Protein AF-A0A2G6D9B6-F1 (afdb_monomer_lite)

Structure (mmCIF, N/CA/C/O backbone):
data_AF-A0A2G6D9B6-F1
#
_entry.id   AF-A0A2G6D9B6-F1
#
loop_
_atom_site.group_PDB
_atom_site.id
_atom_site.type_symbol
_atom_site.label_atom_id
_atom_site.label_alt_id
_atom_site.label_comp_id
_atom_site.label_asym_id
_atom_site.label_entity_id
_atom_site.label_seq_id
_atom_site.pdbx_PDB_ins_code
_atom_site.Cartn_x
_atom_site.Cartn_y
_atom_site.Cartn_z
_atom_site.occupancy
_atom_site.B_iso_or_equiv
_atom_site.auth_seq_id
_atom_site.auth_comp_id
_atom_site.auth_asym_id
_atom_site.auth_atom_id
_atom_site.pdbx_PDB_model_num
ATOM 1 N N . MET A 1 1 ? -7.595 -3.261 16.148 1.00 89.06 1 MET A N 1
ATOM 2 C CA . MET A 1 1 ? -7.473 -1.784 16.114 1.00 89.06 1 MET A CA 1
ATOM 3 C C . MET A 1 1 ? -8.391 -1.196 15.056 1.00 89.06 1 MET A C 1
ATOM 5 O O . MET A 1 1 ? -9.132 -0.295 15.410 1.00 89.06 1 MET A O 1
ATOM 9 N N . GLU A 1 2 ? -8.413 -1.749 13.839 1.00 94.19 2 GLU A N 1
ATOM 10 C CA . GLU A 1 2 ? -9.310 -1.355 12.731 1.00 94.19 2 GLU A CA 1
ATOM 11 C C . GLU A 1 2 ? -10.764 -1.137 13.179 1.00 94.19 2 GLU A C 1
ATOM 13 O O . GLU A 1 2 ? -11.199 0.006 13.206 1.00 94.19 2 GLU A O 1
ATOM 18 N N . ASN A 1 3 ? -11.447 -2.159 13.712 1.00 95.31 3 ASN A N 1
ATOM 19 C CA . ASN A 1 3 ? -12.853 -2.038 14.144 1.00 95.31 3 ASN A CA 1
ATOM 20 C C . ASN A 1 3 ? -13.108 -0.921 15.175 1.00 95.31 3 ASN A C 1
ATOM 22 O O . ASN A 1 3 ? -14.215 -0.398 15.268 1.00 95.31 3 ASN A O 1
ATOM 26 N N . LYS A 1 4 ? -12.102 -0.566 15.993 1.00 96.56 4 LYS A N 1
ATOM 27 C CA . LYS A 1 4 ? -12.235 0.544 16.950 1.00 96.56 4 LYS A CA 1
ATOM 28 C C . LYS A 1 4 ? -12.232 1.886 16.219 1.00 96.56 4 LYS A C 1
ATOM 30 O O . LYS A 1 4 ? -13.031 2.747 16.560 1.00 96.56 4 LYS A O 1
ATOM 35 N N . LEU A 1 5 ? -11.354 2.045 15.228 1.00 96.12 5 LEU A N 1
ATOM 36 C CA . LEU A 1 5 ? -11.274 3.246 14.397 1.00 96.12 5 LEU A CA 1
ATOM 37 C C . LEU A 1 5 ? -12.503 3.383 13.498 1.00 96.12 5 LEU A C 1
ATOM 39 O O . LEU A 1 5 ? -13.085 4.460 13.470 1.00 96.12 5 LEU A O 1
ATOM 43 N N . GLU A 1 6 ? -12.931 2.299 12.844 1.00 97.19 6 GLU A N 1
ATOM 44 C CA . GLU A 1 6 ? -14.157 2.260 12.029 1.00 97.19 6 GLU A CA 1
ATOM 45 C C . GLU A 1 6 ? -15.353 2.747 12.850 1.00 97.19 6 GLU A C 1
ATOM 47 O O . GLU A 1 6 ? -16.020 3.708 12.473 1.00 97.19 6 GLU A O 1
ATOM 52 N N . LYS A 1 7 ? -15.545 2.170 14.046 1.00 96.81 7 LYS A N 1
ATOM 53 C CA . LYS A 1 7 ? -16.609 2.585 14.960 1.00 96.81 7 LYS A CA 1
ATOM 54 C C . LYS A 1 7 ? -16.484 4.051 15.382 1.00 96.81 7 LYS A C 1
ATOM 56 O O . LYS A 1 7 ? -17.473 4.766 15.375 1.00 96.81 7 LYS A O 1
ATOM 61 N N . SER A 1 8 ? -15.287 4.525 15.737 1.00 96.50 8 SER A N 1
ATOM 62 C CA . SER A 1 8 ? -15.099 5.932 16.123 1.00 96.50 8 SER A CA 1
ATOM 63 C C . SER A 1 8 ? -15.371 6.912 14.977 1.00 96.50 8 SER A C 1
ATOM 65 O O . SER A 1 8 ? -15.849 8.016 15.232 1.00 96.50 8 SER A O 1
ATOM 67 N N . ILE A 1 9 ? -15.073 6.534 13.730 1.00 96.50 9 ILE A N 1
ATOM 68 C CA . ILE A 1 9 ? -15.400 7.337 12.545 1.00 96.50 9 ILE A CA 1
ATOM 69 C C . ILE A 1 9 ? -16.916 7.360 12.337 1.00 96.50 9 ILE A C 1
ATOM 71 O O . ILE A 1 9 ? -17.474 8.445 12.169 1.00 96.50 9 ILE A O 1
ATOM 75 N N . ALA A 1 10 ? -17.580 6.206 12.428 1.00 97.31 10 ALA A N 1
ATOM 76 C CA . ALA A 1 10 ? -19.033 6.105 12.318 1.00 97.31 10 ALA A CA 1
ATOM 77 C C . ALA A 1 10 ? -19.745 6.924 13.407 1.00 97.31 10 ALA A C 1
ATOM 79 O O . ALA A 1 10 ? -20.582 7.765 13.090 1.00 97.31 10 ALA A O 1
ATOM 80 N N . ASP A 1 11 ? -19.345 6.774 14.671 1.00 97.81 11 ASP A N 1
ATOM 81 C CA . ASP A 1 11 ? -19.948 7.484 15.807 1.00 97.81 11 ASP A CA 1
ATOM 82 C C . ASP A 1 11 ? -19.770 9.013 15.697 1.00 97.81 11 ASP A C 1
ATOM 84 O O . ASP A 1 11 ? -20.643 9.775 16.112 1.00 97.81 11 ASP A O 1
ATOM 88 N N . LYS A 1 12 ? -18.638 9.484 15.148 1.00 97.81 12 LYS A N 1
ATOM 89 C CA . LYS A 1 12 ? -18.317 10.919 15.062 1.00 97.81 12 LYS A CA 1
ATOM 90 C C . LYS A 1 12 ? -18.852 11.596 13.801 1.00 97.81 12 LYS A C 1
ATOM 92 O O . LYS A 1 12 ? -19.234 12.763 13.862 1.00 97.81 12 LYS A O 1
ATOM 97 N N . TYR A 1 13 ? -18.809 10.906 12.666 1.00 96.88 13 TYR A N 1
ATOM 98 C CA . TYR A 1 13 ? -19.077 11.495 11.353 1.00 96.88 13 TYR A CA 1
ATOM 99 C C . TYR A 1 13 ? -20.302 10.895 10.653 1.00 96.88 13 TYR A C 1
ATOM 101 O O . TYR A 1 13 ? -20.752 11.463 9.665 1.00 96.88 13 TYR A O 1
ATOM 109 N N . GLY A 1 14 ? -20.863 9.791 11.154 1.00 95.75 14 GLY A N 1
ATOM 110 C CA . GLY A 1 14 ? -22.044 9.143 10.577 1.00 95.75 14 GLY A CA 1
ATOM 111 C C . GLY A 1 14 ? -21.763 8.323 9.314 1.00 95.75 14 GLY A C 1
ATOM 112 O O . GLY A 1 14 ? -22.694 8.046 8.563 1.00 95.75 14 GLY A O 1
ATOM 113 N N . PHE A 1 15 ? -20.502 7.952 9.064 1.00 93.06 15 PHE A N 1
ATOM 114 C CA . PHE A 1 15 ? -20.100 7.169 7.893 1.00 93.06 15 PHE A CA 1
ATOM 115 C C . PHE A 1 15 ? -19.451 5.847 8.299 1.00 93.06 15 PHE A C 1
ATOM 117 O O . P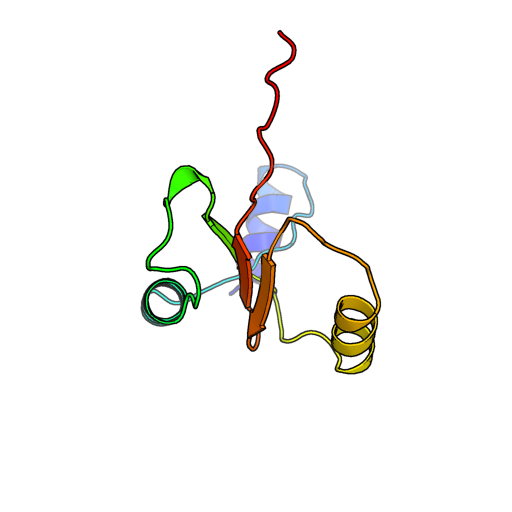HE A 1 15 ? -18.488 5.835 9.068 1.00 93.06 15 PHE A O 1
ATOM 124 N N . ASP A 1 16 ? -19.917 4.755 7.699 1.00 94.50 16 ASP A N 1
ATOM 125 C CA . ASP A 1 16 ? -19.245 3.461 7.772 1.00 94.50 16 ASP A CA 1
ATOM 126 C C . ASP A 1 16 ? -18.088 3.436 6.770 1.00 94.50 16 ASP A C 1
ATOM 128 O O . ASP A 1 16 ? -18.278 3.276 5.563 1.00 94.50 16 ASP A O 1
ATOM 132 N N . VAL A 1 17 ? -16.870 3.635 7.277 1.00 92.75 17 VAL A N 1
ATOM 133 C CA . VAL A 1 17 ? -15.650 3.688 6.463 1.00 92.75 17 VAL A CA 1
ATOM 134 C C . VAL A 1 17 ? -14.757 2.500 6.814 1.00 92.75 17 VAL A C 1
ATOM 136 O O . VAL A 1 17 ? -14.342 2.400 7.968 1.00 92.75 17 VAL A O 1
ATOM 139 N N . PRO A 1 18 ? -14.412 1.621 5.854 1.00 93.69 18 PRO A N 1
ATOM 140 C CA . PRO A 1 18 ? -13.427 0.565 6.074 1.00 93.69 18 PRO A CA 1
ATOM 141 C C . PRO A 1 18 ? -12.059 1.146 6.450 1.00 93.69 18 PRO A C 1
ATOM 143 O O . PRO A 1 18 ? -11.583 2.081 5.801 1.00 93.69 18 PRO A O 1
ATOM 146 N N . VAL A 1 19 ? -11.391 0.573 7.455 1.00 95.06 19 VAL A N 1
ATOM 147 C CA . VAL A 1 19 ? -10.059 1.023 7.897 1.00 95.06 19 VAL A CA 1
ATOM 148 C C . VAL A 1 19 ? -9.018 -0.075 7.704 1.00 95.06 19 VAL A C 1
ATOM 150 O O . VAL A 1 19 ? -9.239 -1.238 8.032 1.00 95.06 19 VAL A O 1
ATOM 153 N N . ILE A 1 20 ? -7.839 0.320 7.221 1.00 95.19 20 ILE A N 1
ATOM 154 C CA . ILE A 1 20 ? -6.642 -0.522 7.154 1.00 95.19 20 ILE A CA 1
ATOM 155 C C . ILE A 1 20 ? -5.589 0.076 8.089 1.00 95.19 20 ILE A C 1
ATOM 157 O O . ILE A 1 20 ? -5.269 1.259 7.981 1.00 95.19 20 ILE A O 1
ATOM 161 N N . VAL A 1 21 ? -5.024 -0.731 8.993 1.00 94.25 21 VAL A N 1
ATOM 162 C CA . VAL A 1 21 ? -3.932 -0.296 9.885 1.00 94.25 21 VAL A CA 1
ATOM 163 C C . VAL A 1 21 ? -2.603 -0.895 9.431 1.00 94.25 21 VAL A C 1
ATOM 165 O O . VAL A 1 21 ? -2.499 -2.103 9.226 1.00 94.25 21 VAL A O 1
ATOM 168 N N . ARG A 1 22 ? -1.564 -0.065 9.302 1.00 94.62 22 ARG A N 1
ATOM 169 C CA . ARG A 1 22 ? -0.189 -0.494 9.002 1.00 94.62 22 ARG A CA 1
ATOM 170 C C . ARG A 1 22 ? 0.776 0.018 10.058 1.00 94.62 22 ARG A C 1
ATOM 172 O O . ARG A 1 22 ? 0.597 1.107 10.600 1.00 94.62 22 ARG A O 1
ATOM 179 N N . THR A 1 23 ? 1.794 -0.778 10.351 1.00 96.06 23 THR A N 1
ATOM 180 C CA . THR A 1 23 ? 2.931 -0.342 11.165 1.00 96.06 23 THR A CA 1
ATOM 181 C C . THR A 1 23 ? 3.870 0.533 10.335 1.00 96.06 23 THR A C 1
ATOM 183 O O . THR A 1 23 ? 3.887 0.449 9.108 1.00 96.06 23 THR A O 1
ATOM 186 N N . ALA A 1 24 ? 4.695 1.345 11.001 1.00 97.31 24 ALA A N 1
ATOM 187 C CA . ALA A 1 24 ? 5.719 2.144 10.324 1.00 97.31 24 ALA A CA 1
ATOM 188 C C . ALA A 1 24 ? 6.674 1.267 9.494 1.00 97.31 24 ALA A C 1
ATOM 190 O O . ALA A 1 24 ? 6.964 1.594 8.350 1.00 97.31 24 ALA A O 1
ATOM 191 N N . LYS A 1 25 ? 7.069 0.109 10.039 1.00 97.44 25 LYS A N 1
ATOM 192 C CA . LYS A 1 25 ? 7.922 -0.865 9.353 1.00 97.44 25 LYS A CA 1
ATOM 193 C C . LYS A 1 25 ? 7.278 -1.398 8.070 1.00 97.44 25 LYS A C 1
ATOM 195 O O . LYS A 1 25 ? 7.931 -1.451 7.041 1.00 97.44 25 LYS A O 1
ATOM 200 N N . GLU A 1 26 ? 5.991 -1.739 8.106 1.00 95.88 26 GLU A N 1
ATOM 201 C CA . GLU A 1 26 ? 5.272 -2.221 6.915 1.00 95.88 26 GLU A CA 1
ATOM 202 C C . GLU A 1 26 ? 5.148 -1.158 5.816 1.00 95.88 26 GLU A C 1
ATOM 204 O O . GLU A 1 26 ? 5.056 -1.512 4.639 1.00 95.88 26 GLU A O 1
ATOM 209 N N . LEU A 1 27 ? 5.093 0.126 6.189 1.00 95.44 27 LEU A N 1
ATOM 210 C CA . LEU A 1 27 ? 5.108 1.235 5.235 1.00 95.44 27 LEU A CA 1
ATOM 211 C C . LEU A 1 27 ? 6.510 1.440 4.655 1.00 95.44 27 LEU A C 1
ATOM 213 O O . LEU A 1 27 ? 6.644 1.553 3.440 1.00 95.44 27 LEU A O 1
ATOM 217 N N . GLU A 1 28 ? 7.546 1.423 5.490 1.00 96.62 28 GLU A N 1
ATOM 218 C CA . GLU A 1 28 ? 8.941 1.516 5.048 1.00 96.62 28 GLU A CA 1
ATOM 219 C C . GLU A 1 28 ? 9.299 0.383 4.076 1.00 96.62 28 GLU A C 1
ATOM 221 O O . GLU A 1 28 ? 9.771 0.639 2.970 1.00 96.62 28 GLU A O 1
ATOM 226 N N . GLU A 1 29 ? 8.968 -0.860 4.431 1.00 95.44 29 GLU A N 1
ATOM 227 C CA . GLU A 1 29 ? 9.161 -2.031 3.570 1.00 95.44 29 GLU A CA 1
ATOM 228 C C . GLU A 1 29 ? 8.410 -1.892 2.242 1.00 95.44 29 GLU A C 1
ATOM 230 O O . GLU A 1 29 ? 8.947 -2.256 1.200 1.00 95.44 29 GLU A O 1
ATOM 235 N N . SER A 1 30 ? 7.196 -1.327 2.244 1.00 94.62 30 SER A N 1
ATOM 236 C CA . SER A 1 30 ? 6.449 -1.122 0.997 1.00 94.62 30 SER A CA 1
ATOM 237 C C . SER A 1 30 ? 7.133 -0.127 0.058 1.00 94.62 30 SER A C 1
ATOM 239 O O . SER A 1 30 ? 7.094 -0.310 -1.152 1.00 94.62 30 SER A O 1
ATOM 241 N N . VAL A 1 31 ? 7.812 0.893 0.587 1.00 93.62 31 VAL A N 1
ATOM 242 C CA . VAL A 1 31 ? 8.575 1.837 -0.239 1.00 93.62 31 VAL A CA 1
ATOM 243 C C . VAL A 1 31 ? 9.847 1.175 -0.768 1.00 93.62 31 VAL A C 1
ATOM 245 O O . VAL A 1 31 ? 10.132 1.271 -1.961 1.00 93.62 31 VAL A O 1
ATOM 248 N N . LEU A 1 32 ? 10.583 0.467 0.096 1.00 94.81 32 LEU A N 1
ATOM 249 C CA . LEU A 1 32 ? 11.849 -0.187 -0.258 1.00 94.81 32 LEU A CA 1
ATOM 250 C C . LEU A 1 32 ? 11.676 -1.330 -1.268 1.00 94.81 32 LEU A C 1
ATOM 252 O O . LEU A 1 32 ? 12.551 -1.543 -2.102 1.00 94.81 32 LEU A O 1
ATOM 256 N N . ASN A 1 33 ? 10.551 -2.045 -1.210 1.00 95.00 33 ASN A N 1
ATOM 257 C CA . ASN A 1 33 ? 10.272 -3.190 -2.079 1.00 95.00 33 ASN A CA 1
ATOM 258 C C . ASN A 1 33 ? 9.537 -2.815 -3.374 1.00 95.00 33 ASN A C 1
ATOM 260 O O . ASN A 1 33 ? 9.153 -3.706 -4.131 1.00 95.00 33 ASN A O 1
ATOM 264 N N . ASN A 1 34 ? 9.323 -1.525 -3.651 1.00 96.12 34 ASN A N 1
ATOM 265 C CA . ASN A 1 34 ? 8.691 -1.108 -4.896 1.00 96.12 34 ASN A CA 1
ATOM 266 C C . ASN A 1 34 ? 9.606 -1.457 -6.093 1.00 96.12 34 ASN A C 1
ATOM 268 O O . ASN A 1 34 ? 10.703 -0.896 -6.206 1.00 96.12 34 ASN A O 1
ATOM 272 N N . PRO A 1 35 ? 9.179 -2.336 -7.021 1.00 96.19 35 PRO A N 1
ATOM 273 C CA . PRO A 1 35 ? 10.004 -2.755 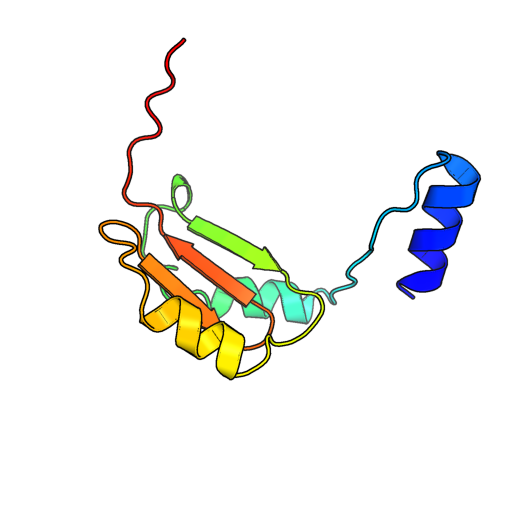-8.158 1.00 96.19 35 PRO A CA 1
ATOM 274 C C . PRO A 1 35 ? 10.196 -1.659 -9.211 1.00 96.19 35 PRO A C 1
ATOM 276 O O . PRO A 1 35 ? 10.987 -1.836 -10.132 1.00 96.19 35 PRO A O 1
ATOM 279 N N . PHE A 1 36 ? 9.469 -0.549 -9.095 1.00 96.00 36 PHE A N 1
ATOM 280 C CA . PHE A 1 36 ? 9.571 0.619 -9.964 1.00 96.00 36 PHE A CA 1
ATOM 281 C C . PHE A 1 36 ? 10.265 1.794 -9.257 1.00 96.00 36 PHE A C 1
ATOM 283 O O . PHE A 1 36 ? 10.133 2.937 -9.680 1.00 96.00 36 PHE A O 1
ATOM 290 N N . SER A 1 37 ? 10.978 1.536 -8.156 1.00 94.44 37 SER A N 1
ATOM 291 C CA . SER A 1 37 ? 11.636 2.561 -7.327 1.00 94.44 37 SER A CA 1
ATOM 292 C C . SER A 1 37 ? 12.695 3.397 -8.056 1.00 94.44 37 SER A C 1
ATOM 294 O O . SER A 1 37 ? 13.056 4.467 -7.572 1.00 94.44 37 SER A O 1
ATOM 296 N N . ASP A 1 38 ? 13.172 2.946 -9.217 1.00 94.50 38 ASP A N 1
ATOM 297 C CA . ASP A 1 38 ? 14.106 3.661 -10.090 1.00 94.50 38 ASP A CA 1
ATOM 298 C C . ASP A 1 38 ? 13.419 4.578 -11.126 1.00 94.50 38 ASP A C 1
ATOM 300 O O . ASP A 1 38 ? 14.097 5.243 -11.912 1.00 94.50 38 ASP A O 1
ATOM 304 N N . ARG A 1 39 ? 12.080 4.616 -11.151 1.00 93.69 39 ARG A N 1
ATOM 305 C CA . ARG A 1 39 ? 11.272 5.427 -12.077 1.00 93.69 39 ARG A CA 1
ATOM 306 C C . ARG A 1 39 ? 10.884 6.779 -11.476 1.00 93.69 39 ARG A C 1
ATOM 308 O O . ARG A 1 39 ? 11.085 7.040 -10.294 1.00 93.69 39 ARG A O 1
ATOM 315 N N . ASP A 1 40 ? 10.307 7.647 -12.310 1.00 93.88 40 ASP A N 1
ATOM 316 C CA . ASP A 1 40 ? 9.784 8.941 -11.864 1.00 93.88 40 ASP A CA 1
ATOM 317 C C . ASP A 1 40 ? 8.673 8.745 -10.822 1.00 93.88 40 ASP A C 1
ATOM 319 O O . ASP A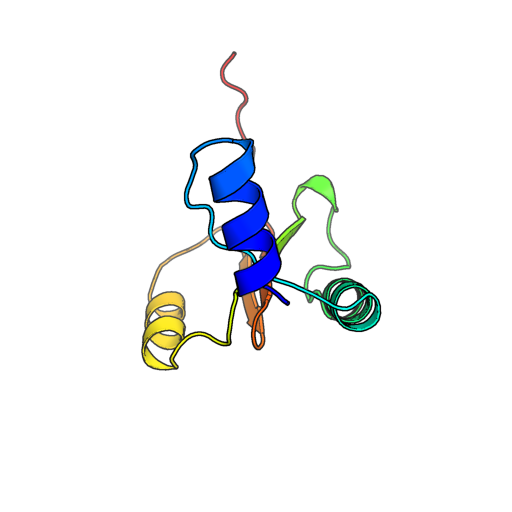 1 40 ? 7.639 8.132 -11.096 1.00 93.88 40 ASP A O 1
ATOM 323 N N . ILE A 1 41 ? 8.890 9.299 -9.628 1.00 92.81 41 ILE A N 1
ATOM 324 C CA . ILE A 1 41 ? 7.986 9.201 -8.482 1.00 92.81 41 ILE A CA 1
ATOM 325 C C . ILE A 1 41 ? 6.585 9.748 -8.771 1.00 92.81 41 ILE A C 1
ATOM 327 O O . ILE A 1 41 ? 5.624 9.274 -8.168 1.00 92.81 41 ILE A O 1
ATOM 331 N N . LEU A 1 42 ? 6.442 10.697 -9.705 1.00 93.44 42 LEU A N 1
ATOM 332 C CA . LEU A 1 42 ? 5.141 11.258 -10.093 1.00 93.44 42 LEU A CA 1
ATOM 333 C C . LEU A 1 42 ? 4.219 10.229 -10.757 1.00 93.44 42 LEU A C 1
ATOM 335 O O . LEU A 1 42 ? 3.008 10.429 -10.804 1.00 93.44 42 LEU A O 1
ATOM 339 N N . HIS A 1 43 ? 4.793 9.131 -11.239 1.00 94.12 43 HIS A N 1
ATOM 340 C CA . HIS A 1 43 ? 4.095 8.047 -11.919 1.00 94.12 43 HIS A CA 1
ATOM 341 C C . HIS A 1 43 ? 3.964 6.788 -11.048 1.00 94.12 43 HIS A C 1
ATOM 343 O O . HIS A 1 43 ? 3.405 5.784 -11.497 1.00 94.12 43 HIS A O 1
ATOM 349 N N . LEU A 1 44 ? 4.491 6.813 -9.818 1.00 95.31 44 LEU A N 1
ATOM 350 C CA . LEU A 1 44 ? 4.446 5.687 -8.891 1.00 95.31 44 LEU A CA 1
ATOM 351 C C . LEU A 1 44 ? 3.203 5.752 -8.010 1.00 95.31 44 LEU A C 1
ATOM 353 O O . LEU A 1 44 ? 3.002 6.699 -7.251 1.00 95.31 44 LEU A O 1
ATOM 357 N N . HIS A 1 45 ? 2.413 4.684 -8.036 1.00 95.12 45 HIS A N 1
ATOM 358 C CA . HIS A 1 45 ? 1.282 4.503 -7.136 1.00 95.12 45 HIS A CA 1
ATOM 359 C C . HIS A 1 45 ? 1.442 3.220 -6.322 1.00 95.12 45 HIS A C 1
ATOM 361 O O . HIS A 1 45 ? 1.861 2.176 -6.826 1.00 95.12 45 HIS A O 1
ATOM 367 N N . LEU A 1 46 ? 1.065 3.303 -5.048 1.00 95.94 46 LEU A N 1
ATOM 368 C CA . LEU A 1 46 ? 1.015 2.177 -4.126 1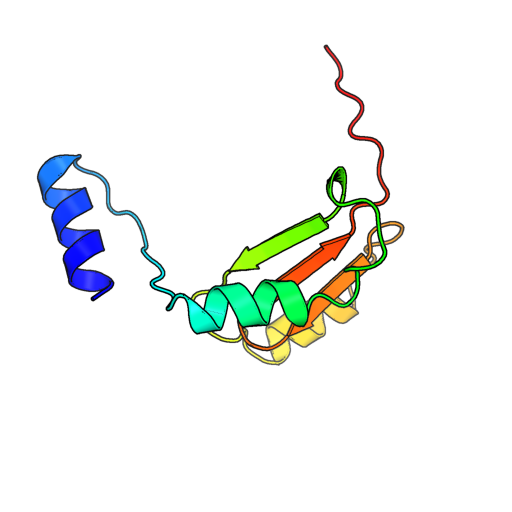.00 95.94 46 LEU A CA 1
ATOM 369 C C . LEU A 1 46 ? -0.407 2.036 -3.590 1.00 95.94 46 LEU A C 1
ATOM 371 O O . LEU A 1 46 ? -0.913 2.925 -2.907 1.00 95.94 46 LEU A O 1
ATOM 375 N N . THR A 1 47 ? -1.034 0.895 -3.858 1.00 95.06 47 THR A N 1
ATOM 376 C CA . THR A 1 47 ? -2.311 0.532 -3.239 1.00 95.06 47 THR A CA 1
ATOM 377 C C . THR A 1 47 ? -2.062 -0.394 -2.056 1.00 95.06 47 THR A C 1
ATOM 379 O O . THR A 1 47 ? -1.444 -1.450 -2.198 1.00 95.06 47 THR A O 1
ATOM 382 N N . LEU A 1 48 ? -2.575 -0.012 -0.884 1.00 95.69 48 LEU A N 1
ATOM 383 C CA . LEU A 1 48 ? -2.541 -0.824 0.329 1.00 95.69 48 LEU A CA 1
ATOM 384 C C . LEU A 1 48 ? -3.829 -1.643 0.432 1.00 95.69 48 LEU A C 1
ATOM 386 O O . LEU A 1 48 ? -4.909 -1.096 0.643 1.00 95.69 48 LEU A O 1
ATOM 390 N N . LEU A 1 49 ? -3.720 -2.961 0.323 1.00 94.75 49 LEU A N 1
ATOM 391 C CA . LEU A 1 49 ? -4.852 -3.874 0.460 1.00 94.75 49 LEU A CA 1
ATOM 392 C C . LEU A 1 49 ? -4.987 -4.341 1.898 1.00 94.75 49 LEU A C 1
ATOM 394 O O . LEU A 1 49 ? -3.975 -4.516 2.569 1.00 94.75 49 LEU A O 1
ATOM 398 N N . LYS A 1 50 ? -6.209 -4.619 2.366 1.00 93.56 50 LYS A N 1
ATOM 399 C CA . LYS A 1 50 ? -6.446 -5.151 3.721 1.00 93.56 50 LYS A CA 1
ATOM 400 C C . LYS A 1 50 ? -5.674 -6.454 3.961 1.00 93.56 50 LYS A C 1
ATOM 402 O O . LYS A 1 50 ? -4.983 -6.573 4.972 1.00 93.56 50 LYS A O 1
ATOM 407 N N . SER A 1 51 ? -5.745 -7.371 3.000 1.00 93.75 51 SER A N 1
ATOM 408 C CA . SER A 1 51 ? -5.085 -8.678 2.983 1.00 93.75 51 SER A CA 1
ATOM 409 C C . SER A 1 51 ? -4.574 -9.005 1.579 1.00 93.75 51 SER A C 1
ATOM 411 O O . SER A 1 51 ? -4.950 -8.339 0.612 1.00 93.75 51 SER A O 1
ATOM 413 N N . LYS A 1 52 ? -3.746 -10.050 1.463 1.00 94.88 52 LYS A N 1
ATOM 414 C CA . LYS A 1 52 ? -3.359 -10.606 0.162 1.00 94.88 52 LYS A CA 1
ATOM 415 C C . LYS A 1 52 ? -4.622 -10.983 -0.639 1.00 94.88 52 LYS A C 1
ATOM 417 O O . LYS A 1 52 ? -5.507 -11.620 -0.055 1.00 94.88 52 LYS A O 1
ATOM 422 N N . PRO A 1 53 ? -4.728 -10.612 -1.930 1.00 94.31 53 PRO A N 1
ATOM 423 C CA . PRO A 1 53 ? -5.787 -11.107 -2.802 1.00 94.31 53 PRO A CA 1
ATOM 424 C C . PRO A 1 53 ? -5.762 -12.633 -2.919 1.00 94.31 53 PRO A C 1
ATOM 426 O O . PRO A 1 53 ? -4.710 -13.261 -2.784 1.00 94.31 53 PRO A O 1
ATOM 429 N N . ALA A 1 54 ? -6.915 -13.225 -3.214 1.00 95.69 54 ALA A N 1
ATOM 430 C CA . ALA A 1 54 ? -6.975 -14.634 -3.573 1.00 95.69 54 ALA A CA 1
ATOM 431 C C . ALA A 1 54 ? -6.241 -14.885 -4.907 1.00 95.69 54 ALA A C 1
ATOM 433 O O . ALA A 1 54 ? -6.144 -13.997 -5.760 1.00 95.69 54 ALA A O 1
ATOM 434 N N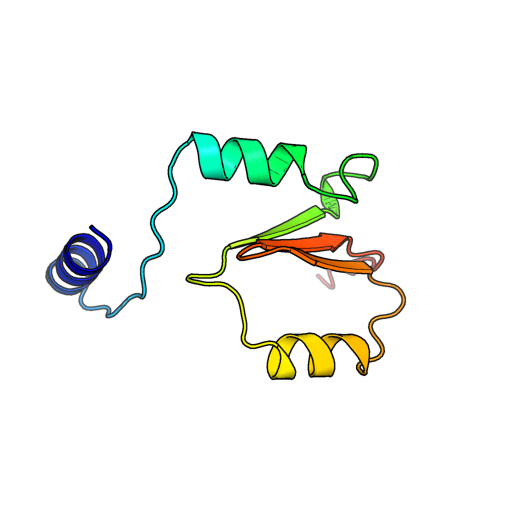 . ASP A 1 55 ? -5.674 -16.084 -5.064 1.00 93.31 55 ASP A N 1
ATOM 435 C CA . ASP A 1 55 ? -4.797 -16.396 -6.199 1.00 93.31 55 ASP A CA 1
ATOM 436 C C . ASP A 1 55 ? -5.546 -16.360 -7.548 1.00 93.31 55 ASP A C 1
ATOM 438 O O . ASP A 1 55 ? -4.946 -16.043 -8.574 1.00 93.31 55 ASP A O 1
ATOM 442 N N . ASP A 1 56 ? -6.858 -16.611 -7.550 1.00 93.38 56 ASP A N 1
ATOM 443 C CA . ASP A 1 56 ? -7.742 -16.440 -8.710 1.00 93.38 56 ASP A CA 1
ATOM 444 C C . ASP A 1 56 ? -7.856 -14.968 -9.133 1.00 93.38 56 ASP A C 1
ATOM 446 O O . ASP A 1 56 ? -7.729 -14.652 -10.316 1.00 93.38 56 ASP A O 1
ATOM 450 N N . GLY A 1 57 ? -7.990 -14.053 -8.171 1.00 89.56 57 GLY A N 1
ATOM 451 C CA . GLY A 1 57 ? -7.953 -12.612 -8.400 1.00 89.56 57 GLY A CA 1
ATOM 452 C C . GLY A 1 57 ? -6.628 -12.168 -9.018 1.00 89.56 57 GLY A C 1
ATOM 453 O O . GLY A 1 57 ? -6.627 -11.430 -9.999 1.00 89.56 57 GLY A O 1
ATOM 454 N N . ILE A 1 58 ? -5.501 -12.680 -8.512 1.00 91.56 58 ILE A N 1
ATOM 455 C CA . ILE A 1 58 ? -4.165 -12.410 -9.077 1.00 91.56 58 ILE A CA 1
ATOM 456 C C . ILE A 1 58 ? -4.038 -12.991 -10.494 1.00 91.56 58 ILE A C 1
ATOM 458 O O . ILE A 1 58 ? -3.418 -12.389 -11.369 1.00 91.56 58 ILE A O 1
ATOM 462 N N . ALA A 1 59 ? -4.612 -14.165 -10.757 1.00 90.50 59 ALA A N 1
ATOM 463 C CA . ALA A 1 59 ? -4.592 -14.758 -12.091 1.00 90.50 59 ALA A CA 1
ATOM 464 C C . ALA A 1 59 ? -5.388 -13.918 -13.103 1.00 90.50 59 ALA A C 1
ATOM 466 O O . ALA A 1 59 ? -4.925 -13.726 -14.228 1.00 90.50 59 ALA A O 1
ATOM 467 N N . LEU A 1 60 ? -6.535 -13.360 -12.700 1.00 88.62 60 LEU A N 1
ATOM 468 C CA . LEU A 1 60 ? -7.317 -12.449 -13.540 1.00 88.62 60 LEU A CA 1
ATOM 469 C C . LEU A 1 60 ? -6.522 -11.198 -13.914 1.00 88.62 60 LEU A C 1
ATOM 471 O O . LEU A 1 60 ? -6.572 -10.778 -15.070 1.00 88.62 60 LEU A O 1
ATOM 475 N N . THR A 1 61 ? -5.730 -10.643 -12.989 1.00 86.12 61 THR A N 1
ATOM 476 C CA . THR A 1 61 ? -4.904 -9.474 -13.313 1.00 86.12 61 THR A CA 1
ATOM 477 C C . THR A 1 61 ? -3.822 -9.799 -14.343 1.00 86.12 61 THR A C 1
ATOM 479 O O . THR A 1 61 ? -3.452 -8.923 -15.106 1.00 86.12 61 THR A O 1
ATOM 482 N N . LYS A 1 62 ? -3.325 -11.038 -14.441 1.00 81.88 62 LYS A N 1
ATOM 483 C CA . LYS A 1 62 ? -2.320 -11.410 -15.461 1.00 81.88 62 LYS A CA 1
ATOM 484 C C . LYS A 1 62 ? -2.884 -11.508 -16.882 1.00 81.88 62 LYS A C 1
ATOM 486 O O . LYS A 1 62 ? -2.119 -11.406 -17.832 1.00 81.88 62 LYS A O 1
ATOM 491 N N . ASN A 1 63 ? -4.190 -11.733 -17.016 1.00 82.94 63 ASN A N 1
ATOM 492 C CA . ASN A 1 63 ? -4.849 -11.959 -18.307 1.00 82.94 63 ASN A CA 1
ATOM 493 C C . ASN A 1 63 ? -5.456 -10.693 -18.920 1.00 82.94 63 ASN A C 1
ATOM 495 O O . ASN A 1 63 ? -5.938 -10.732 -20.049 1.00 82.94 63 ASN A O 1
ATOM 499 N N . TYR A 1 64 ? -5.482 -9.593 -18.175 1.00 83.38 64 TYR A N 1
ATOM 500 C CA . TYR A 1 64 ? -5.932 -8.305 -18.685 1.00 83.38 64 TYR A CA 1
ATOM 501 C C . TYR A 1 64 ? -4.767 -7.602 -19.404 1.00 83.38 64 TYR A C 1
ATOM 503 O O . TYR A 1 64 ? -3.609 -7.791 -19.034 1.00 83.38 64 TYR A O 1
ATOM 511 N N . ASP A 1 65 ? -5.061 -6.837 -20.455 1.00 85.19 65 ASP A N 1
ATOM 512 C CA . ASP A 1 65 ? -4.059 -6.036 -21.163 1.00 85.19 65 ASP A CA 1
ATOM 513 C C . ASP A 1 65 ? -3.966 -4.650 -20.524 1.00 85.19 65 ASP A C 1
ATOM 515 O O . ASP A 1 65 ? -4.893 -3.846 -20.612 1.00 85.19 65 ASP A O 1
ATOM 519 N N . HIS A 1 66 ? -2.857 -4.403 -19.832 1.00 81.44 66 HIS A N 1
ATOM 520 C CA . HIS A 1 66 ? -2.613 -3.162 -19.090 1.00 81.44 66 HIS A CA 1
ATOM 521 C C . HIS A 1 66 ? -1.587 -2.274 -19.775 1.00 81.44 66 HIS A C 1
ATOM 523 O O . HIS A 1 66 ? -1.228 -1.244 -19.217 1.00 81.44 66 HIS A O 1
ATOM 529 N N . ALA A 1 67 ? -1.088 -2.658 -20.954 1.00 84.00 67 ALA A N 1
ATOM 530 C CA . ALA A 1 67 ? -0.110 -1.843 -21.651 1.00 84.00 67 ALA A CA 1
ATOM 531 C C . ALA A 1 67 ? -0.718 -0.462 -21.995 1.00 84.00 67 ALA A C 1
ATOM 533 O O . ALA A 1 67 ? -1.863 -0.384 -22.444 1.00 84.00 67 ALA A O 1
ATOM 534 N N . PRO A 1 68 ? 0.029 0.642 -21.813 1.00 89.06 68 PRO A N 1
ATOM 535 C CA . PRO A 1 68 ? 1.458 0.699 -21.507 1.00 89.06 68 PRO A CA 1
ATOM 536 C C . PRO A 1 68 ? 1.806 0.623 -20.013 1.00 89.06 68 PRO A C 1
ATOM 538 O O . PRO A 1 68 ? 2.986 0.530 -19.699 1.00 89.06 68 PRO A O 1
ATOM 541 N N . ASP A 1 69 ? 0.835 0.679 -19.106 1.00 91.19 69 ASP A N 1
ATOM 542 C CA . ASP A 1 69 ? 1.082 0.732 -17.666 1.00 91.19 69 ASP A CA 1
ATOM 543 C C . ASP A 1 69 ? 1.654 -0.584 -17.131 1.00 91.19 69 ASP A C 1
ATOM 545 O O . ASP A 1 69 ? 1.351 -1.684 -17.601 1.00 91.19 69 ASP A O 1
ATOM 549 N N . LEU A 1 70 ? 2.495 -0.469 -16.105 1.00 92.38 70 LEU A N 1
ATOM 550 C CA . LEU A 1 70 ? 3.076 -1.618 -15.423 1.00 92.38 70 LEU A CA 1
ATOM 551 C C . LEU A 1 70 ? 2.489 -1.707 -14.024 1.00 92.38 70 LEU A C 1
ATOM 553 O O . LEU A 1 70 ? 2.400 -0.710 -13.314 1.00 92.38 70 LEU A O 1
ATOM 557 N N . PHE A 1 71 ? 2.149 -2.910 -13.583 1.00 93.62 71 PHE A N 1
ATOM 558 C CA . PHE A 1 71 ? 1.834 -3.140 -12.182 1.00 93.62 71 PHE A CA 1
ATOM 559 C C . PHE A 1 71 ? 2.324 -4.511 -11.728 1.00 93.62 71 PHE A C 1
ATOM 561 O O . PHE A 1 71 ? 2.519 -5.426 -12.530 1.00 93.62 71 PHE A O 1
ATOM 568 N N . THR A 1 72 ? 2.515 -4.655 -10.422 1.00 93.56 72 THR A N 1
ATOM 569 C CA . THR A 1 72 ? 2.722 -5.953 -9.785 1.00 93.56 72 THR A CA 1
ATOM 570 C C . THR A 1 72 ? 1.920 -6.045 -8.496 1.00 93.56 72 THR A C 1
ATOM 572 O O . THR A 1 72 ? 1.656 -5.039 -7.833 1.00 93.56 72 THR A O 1
ATOM 575 N N . VAL A 1 73 ? 1.560 -7.270 -8.130 1.00 94.00 73 VAL A N 1
ATOM 576 C CA . VAL A 1 73 ? 0.930 -7.591 -6.851 1.00 94.00 73 VAL A CA 1
ATOM 577 C C . VAL A 1 73 ? 1.957 -8.330 -6.006 1.00 94.00 73 VAL A C 1
ATOM 579 O O . VAL A 1 73 ? 2.385 -9.423 -6.376 1.00 94.00 73 VAL A O 1
ATOM 582 N N . ASP A 1 74 ? 2.319 -7.755 -4.863 1.00 93.12 74 ASP A N 1
ATOM 583 C CA . ASP A 1 74 ? 3.175 -8.394 -3.867 1.00 93.12 74 ASP A CA 1
ATOM 584 C C . ASP A 1 74 ? 2.490 -8.376 -2.499 1.00 93.12 74 ASP A C 1
ATOM 586 O O . ASP A 1 74 ? 2.262 -7.329 -1.890 1.00 93.12 74 ASP A O 1
ATOM 590 N N . ASN A 1 75 ? 2.131 -9.564 -2.013 1.00 93.62 75 ASN A N 1
ATOM 591 C CA . ASN A 1 75 ? 1.385 -9.750 -0.774 1.00 93.62 75 ASN A CA 1
ATOM 592 C C . ASN A 1 75 ? 0.135 -8.843 -0.705 1.00 93.62 75 ASN A C 1
ATOM 594 O O . ASN A 1 75 ? -0.848 -9.081 -1.402 1.00 93.62 75 ASN A O 1
ATOM 598 N N . LYS A 1 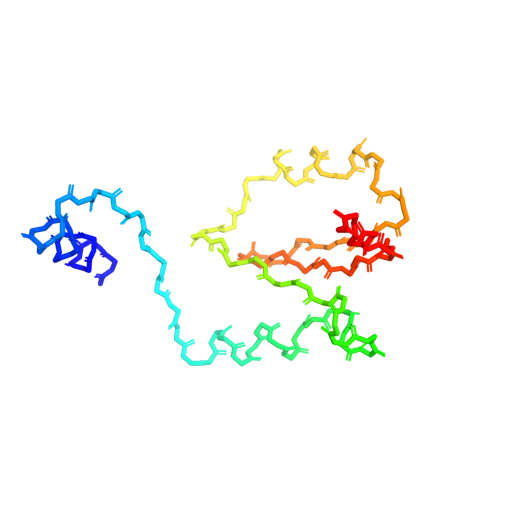76 ? 0.165 -7.804 0.134 1.00 95.38 76 LYS A N 1
ATOM 599 C CA . LYS A 1 76 ? -0.931 -6.852 0.374 1.00 95.38 76 LYS A CA 1
ATOM 600 C C . LYS A 1 76 ? -0.687 -5.482 -0.270 1.00 95.38 76 LYS A C 1
ATOM 602 O O . LYS A 1 76 ? -1.319 -4.500 0.119 1.00 95.38 76 LYS A O 1
ATOM 607 N N . TYR A 1 77 ? 0.244 -5.424 -1.212 1.00 96.31 77 TYR A N 1
ATOM 608 C CA . TYR A 1 77 ? 0.663 -4.227 -1.918 1.00 96.31 77 TYR A CA 1
ATOM 609 C C . TYR A 1 77 ? 0.435 -4.423 -3.414 1.00 96.31 77 TYR A C 1
ATOM 611 O O . TYR A 1 77 ? 0.756 -5.473 -3.972 1.00 96.31 77 TYR A O 1
ATOM 619 N N . ILE A 1 78 ? -0.119 -3.404 -4.062 1.00 95.44 78 ILE A N 1
ATOM 620 C CA . ILE A 1 78 ? -0.109 -3.307 -5.521 1.00 95.44 78 ILE A CA 1
ATOM 621 C C . ILE A 1 78 ? 0.741 -2.100 -5.877 1.00 95.44 78 ILE A C 1
ATOM 623 O O . ILE A 1 78 ? 0.417 -0.978 -5.482 1.00 95.44 78 ILE A O 1
ATOM 627 N N . PHE A 1 79 ? 1.820 -2.348 -6.608 1.00 96.38 79 PHE A N 1
ATOM 628 C CA . PHE A 1 79 ? 2.689 -1.315 -7.153 1.00 96.38 79 PHE A CA 1
ATOM 629 C C . PHE A 1 79 ? 2.271 -1.049 -8.586 1.00 96.38 79 PHE A C 1
ATOM 631 O O . PHE A 1 79 ? 2.122 -2.002 -9.347 1.00 96.38 79 PHE A O 1
ATOM 638 N N . ILE A 1 80 ? 2.091 0.215 -8.951 1.00 95.19 80 ILE A N 1
ATOM 639 C CA . ILE A 1 80 ? 1.713 0.632 -10.301 1.00 95.19 80 ILE A CA 1
ATOM 640 C C . ILE A 1 80 ? 2.689 1.719 -10.750 1.00 95.19 80 ILE A C 1
ATOM 642 O O . ILE A 1 80 ? 2.981 2.646 -9.994 1.00 95.19 80 ILE A O 1
ATOM 646 N N . PHE A 1 81 ? 3.170 1.601 -11.979 1.00 95.25 81 PHE A N 1
ATOM 647 C CA . PHE A 1 81 ? 3.869 2.643 -12.711 1.00 95.25 81 PHE A CA 1
ATOM 648 C C . PHE A 1 81 ? 3.026 3.022 -13.928 1.00 95.25 81 PHE A C 1
ATOM 650 O O . PHE A 1 81 ? 2.888 2.237 -14.871 1.00 95.25 81 PHE A O 1
ATOM 657 N N . PHE A 1 82 ? 2.430 4.211 -13.871 1.00 92.06 82 PHE A N 1
ATOM 658 C CA . PHE A 1 82 ? 1.539 4.716 -14.910 1.00 92.06 82 PHE A CA 1
ATOM 659 C C . PHE A 1 82 ? 2.361 5.403 -16.000 1.00 92.06 82 PHE A C 1
ATOM 661 O O . PHE A 1 82 ? 3.003 6.417 -15.745 1.00 92.06 82 PHE A O 1
ATOM 668 N N . LEU A 1 83 ? 2.363 4.867 -17.217 1.00 83.62 83 LEU A N 1
ATOM 669 C CA . LEU A 1 83 ? 3.112 5.423 -18.351 1.00 83.62 83 LEU A CA 1
ATOM 670 C C . LEU A 1 83 ? 2.294 6.453 -19.143 1.00 83.62 83 LEU A C 1
ATOM 672 O O . LEU A 1 83 ? 2.846 7.170 -19.980 1.00 83.62 83 LEU A O 1
ATOM 676 N N . GLY A 1 84 ? 0.988 6.546 -18.882 1.00 69.56 84 GLY A N 1
ATOM 677 C CA . GLY A 1 84 ? 0.101 7.509 -19.523 1.00 69.56 84 GLY A CA 1
ATOM 678 C C . GLY A 1 84 ? 0.344 8.961 -19.091 1.00 69.56 84 GLY A C 1
ATOM 679 O O . GLY A 1 84 ? 0.540 9.271 -17.918 1.00 69.56 84 GLY A O 1
ATOM 680 N N . ASN A 1 85 ? 0.238 9.887 -20.047 1.00 56.69 85 ASN A N 1
ATOM 681 C CA . ASN A 1 85 ? -0.026 11.286 -19.729 1.00 56.69 85 ASN A CA 1
ATOM 682 C C . ASN A 1 85 ? -1.473 11.381 -19.243 1.00 56.69 85 ASN A C 1
ATOM 684 O O . ASN A 1 85 ? -2.398 11.156 -20.028 1.00 56.69 85 ASN A O 1
ATOM 688 N N . VAL A 1 86 ? -1.692 11.767 -17.985 1.00 54.50 86 VAL A N 1
ATOM 689 C CA . VAL A 1 86 ? -2.986 12.342 -17.613 1.00 54.50 86 VAL A CA 1
ATOM 690 C C . VAL A 1 86 ? -3.052 13.670 -18.360 1.00 54.50 86 VAL A C 1
ATOM 692 O O . VAL A 1 86 ? -2.487 14.674 -17.934 1.00 54.50 86 VAL A O 1
ATOM 695 N N . MET A 1 87 ? -3.660 13.665 -19.546 1.00 45.47 87 MET A N 1
ATOM 696 C CA . MET A 1 87 ? -4.126 14.897 -20.164 1.00 45.47 87 MET A CA 1
ATOM 697 C C . MET A 1 87 ? -5.088 15.508 -19.150 1.00 45.47 87 MET A C 1
ATOM 699 O O . MET A 1 87 ? -6.240 15.087 -19.059 1.00 45.47 87 MET A O 1
ATOM 703 N N . ASN A 1 88 ? -4.604 16.464 -18.356 1.00 43.03 88 ASN A N 1
ATOM 704 C CA . ASN A 1 88 ? -5.463 17.425 -17.689 1.00 43.03 88 ASN A CA 1
ATOM 705 C C . ASN A 1 88 ? -6.222 18.141 -18.810 1.00 43.03 88 ASN A C 1
ATOM 707 O O . ASN A 1 88 ? -5.733 19.116 -19.373 1.00 43.03 88 ASN A O 1
ATOM 711 N N . GLN A 1 89 ? -7.377 17.602 -19.196 1.00 37.53 89 GLN A N 1
ATOM 712 C CA . GLN A 1 89 ? -8.357 18.341 -19.970 1.00 37.53 89 GLN A CA 1
ATOM 713 C C . GLN A 1 89 ? -9.022 19.315 -19.002 1.00 37.53 89 GLN A C 1
ATOM 715 O O . GLN A 1 89 ? -10.032 18.986 -18.385 1.00 37.53 89 GLN A O 1
ATOM 720 N N . ASN A 1 90 ? -8.390 20.476 -18.841 1.00 36.94 90 ASN A N 1
ATOM 721 C CA . ASN A 1 90 ? -9.006 21.696 -18.331 1.00 36.94 90 ASN A CA 1
ATOM 722 C C . ASN A 1 90 ? -8.944 22.752 -19.431 1.00 36.94 90 ASN A C 1
ATOM 724 O O . ASN A 1 90 ? -7.841 22.926 -19.998 1.00 36.94 90 ASN A O 1
#

Sequence (90 aa):
MENKLEKSIADKYGFDVPVIVRTAKELEESVLNNPFSDRDILHLHLTLLKSKPADDGIALTKNYDHAPDLFTVDNKYIFIFFLGNVMNQN

Foldseek 3Di:
DQVVVQVVCCVPPVDRDGDADDDPVRVVCLQVPQPCNVDDPVQKDKDFANWFDDVVVVVVVVPDDPPPKDWDGDTRIIIIGHPDDPPPPD

Secondary structure (DSSP, 8-state):
-HHHHHHHHHHHHS---------HHHHHHHHHT-TTTTS-GGGEEEEE-SSPPPHHHHHHHHHS--TT-EEEEETTEEEEE--S------

pLDDT: mean 90.05, std 12.8, range [36.94, 97.81]

Radius of gyration: 16.3 Å; chains: 1; bounding box: 36×38×39 Å